Protein AF-A0A2V8WI80-F1 (afdb_monomer_lite)

Structure (mmCIF, N/CA/C/O backbone):
data_AF-A0A2V8WI80-F1
#
_entry.id   AF-A0A2V8WI80-F1
#
loop_
_atom_site.group_PDB
_atom_site.id
_atom_site.type_symbol
_atom_site.label_atom_id
_atom_site.label_alt_id
_atom_site.label_comp_id
_atom_site.label_asym_id
_atom_site.label_entity_id
_atom_site.label_seq_id
_atom_site.pdbx_PDB_ins_code
_atom_site.Cartn_x
_atom_site.Cartn_y
_atom_site.Cartn_z
_atom_site.occupancy
_atom_site.B_iso_or_equiv
_atom_site.auth_seq_id
_atom_site.auth_comp_id
_atom_site.auth_asym_id
_atom_site.auth_atom_id
_atom_site.pdbx_PDB_model_num
ATOM 1 N N . MET A 1 1 ? -11.082 -11.118 2.432 1.00 57.06 1 MET A N 1
ATOM 2 C CA . MET A 1 1 ? -9.983 -10.236 1.972 1.00 57.06 1 MET A CA 1
ATOM 3 C C . MET A 1 1 ? -8.824 -11.023 1.368 1.00 57.06 1 MET A C 1
ATOM 5 O O . MET A 1 1 ? -8.274 -10.551 0.387 1.00 57.06 1 MET A O 1
ATOM 9 N N . GLU A 1 2 ? -8.522 -12.234 1.858 1.00 64.75 2 GLU A N 1
ATOM 10 C CA . GLU A 1 2 ? -7.499 -13.139 1.288 1.00 64.75 2 GLU A CA 1
ATOM 11 C C . GLU A 1 2 ? -7.591 -13.330 -0.232 1.00 64.75 2 GLU A C 1
ATOM 13 O O . GLU A 1 2 ? -6.573 -13.424 -0.902 1.00 64.75 2 GLU A O 1
ATOM 18 N N . ARG A 1 3 ? -8.802 -13.290 -0.803 1.00 82.06 3 ARG A N 1
ATOM 19 C CA . ARG A 1 3 ? -9.030 -13.393 -2.255 1.00 82.06 3 ARG A CA 1
ATOM 20 C C . ARG A 1 3 ? -8.308 -12.323 -3.095 1.00 82.06 3 ARG A C 1
ATOM 22 O O . ARG A 1 3 ? -8.129 -12.533 -4.287 1.00 82.06 3 ARG A O 1
ATOM 29 N N . LEU A 1 4 ? -7.936 -11.185 -2.504 1.00 87.38 4 LEU A N 1
ATOM 30 C CA . LEU A 1 4 ? -7.219 -10.104 -3.192 1.00 87.38 4 LEU A CA 1
ATOM 31 C C . LEU A 1 4 ? -5.694 -10.200 -3.027 1.00 87.38 4 LEU A C 1
ATOM 33 O O . LEU A 1 4 ? -4.963 -9.448 -3.671 1.00 87.38 4 LEU A O 1
ATOM 37 N N . VAL A 1 5 ? -5.193 -11.098 -2.177 1.00 93.88 5 VAL A N 1
ATOM 38 C CA . VAL A 1 5 ? -3.750 -11.334 -2.058 1.00 93.88 5 VAL A CA 1
ATOM 39 C C . VAL A 1 5 ? -3.213 -11.856 -3.392 1.00 93.88 5 VAL A C 1
ATOM 41 O O . VAL A 1 5 ? -3.830 -12.688 -4.050 1.00 93.88 5 VAL A O 1
ATOM 44 N N . GLY A 1 6 ? -2.069 -11.324 -3.807 1.00 92.19 6 GLY A N 1
ATOM 45 C CA . GLY A 1 6 ? -1.452 -11.556 -5.107 1.00 92.19 6 GLY A CA 1
ATOM 46 C C . GLY A 1 6 ? -1.956 -10.636 -6.221 1.00 92.19 6 GLY A C 1
ATOM 47 O O . GLY A 1 6 ? -1.379 -10.662 -7.308 1.00 92.19 6 GLY A O 1
ATOM 48 N N . THR A 1 7 ? -2.984 -9.815 -5.977 1.00 92.44 7 THR A N 1
ATOM 49 C CA . THR A 1 7 ? -3.559 -8.914 -6.990 1.00 92.44 7 THR A CA 1
ATOM 50 C C . THR A 1 7 ? -3.045 -7.483 -6.860 1.00 92.44 7 THR A C 1
ATOM 52 O O . THR A 1 7 ? -2.561 -7.068 -5.803 1.00 92.44 7 THR A O 1
ATOM 55 N N . ASN A 1 8 ? -3.167 -6.721 -7.949 1.00 93.06 8 ASN A N 1
ATOM 56 C CA . ASN A 1 8 ? -2.899 -5.290 -7.932 1.00 93.06 8 ASN A CA 1
ATOM 57 C C . ASN A 1 8 ? -4.100 -4.539 -7.352 1.00 93.06 8 ASN A C 1
ATOM 59 O O . ASN A 1 8 ? -5.239 -4.716 -7.786 1.00 93.06 8 ASN A O 1
ATOM 63 N N . ILE A 1 9 ? -3.816 -3.665 -6.399 1.00 94.25 9 ILE A N 1
ATOM 64 C CA . ILE A 1 9 ? -4.748 -2.731 -5.784 1.00 94.25 9 ILE A CA 1
ATOM 65 C C . ILE A 1 9 ? -4.295 -1.304 -6.083 1.00 94.25 9 ILE A C 1
ATOM 67 O O . ILE A 1 9 ? -3.120 -1.045 -6.345 1.00 94.25 9 ILE A O 1
ATOM 71 N N . LEU A 1 10 ? -5.230 -0.367 -6.007 1.00 94.06 10 LEU A N 1
ATOM 72 C CA . LEU A 1 10 ? -4.922 1.053 -5.967 1.00 94.06 10 LEU A CA 1
ATOM 73 C C . LEU A 1 10 ? -5.014 1.524 -4.522 1.00 94.06 10 LEU A C 1
ATOM 75 O O . LEU A 1 10 ? -5.981 1.215 -3.830 1.00 94.06 10 LEU A O 1
ATOM 79 N N . ALA A 1 11 ? -4.044 2.302 -4.067 1.00 94.50 11 ALA A N 1
ATOM 80 C CA . ALA A 1 11 ? -4.081 2.904 -2.744 1.00 94.50 11 ALA A CA 1
ATOM 81 C C . ALA A 1 11 ? -3.834 4.405 -2.824 1.00 94.50 11 ALA A C 1
ATOM 83 O O . ALA A 1 11 ? -3.100 4.890 -3.683 1.00 94.50 11 ALA A O 1
ATOM 84 N N . LYS A 1 12 ? -4.442 5.145 -1.900 1.00 94.62 12 LYS A N 1
ATOM 85 C CA . LYS A 1 12 ? -4.114 6.546 -1.654 1.00 94.62 12 LYS A CA 1
ATOM 86 C C . LYS A 1 12 ? -3.382 6.639 -0.325 1.00 94.62 12 LYS A C 1
ATOM 88 O O . LYS A 1 12 ? -4.000 6.533 0.732 1.00 94.62 12 LYS A O 1
ATOM 93 N N . VAL A 1 13 ? -2.071 6.834 -0.389 1.00 93.56 13 VAL A N 1
ATOM 94 C CA . VAL A 1 13 ? -1.189 6.945 0.778 1.00 93.56 13 VAL A CA 1
ATOM 95 C C . VAL A 1 13 ? -0.582 8.347 0.746 1.00 93.56 13 VAL A C 1
ATOM 97 O O . VAL A 1 13 ? 0.188 8.627 -0.167 1.00 93.56 13 VAL A O 1
ATOM 100 N N . PRO A 1 14 ? -0.919 9.260 1.678 1.00 91.81 14 PRO A N 1
ATOM 101 C CA . PRO A 1 14 ? -0.489 10.661 1.613 1.00 91.81 14 PRO A CA 1
ATOM 102 C C . PRO A 1 14 ? 1.023 10.849 1.496 1.00 91.81 14 PRO A C 1
ATOM 104 O O . PRO A 1 14 ? 1.477 11.761 0.816 1.00 91.81 14 PRO A O 1
ATOM 107 N N . ALA A 1 15 ? 1.791 9.968 2.139 1.00 86.00 15 ALA A N 1
ATOM 108 C CA . ALA A 1 15 ? 3.247 10.013 2.127 1.00 86.00 15 ALA A CA 1
ATOM 109 C C . ALA A 1 15 ? 3.870 9.616 0.774 1.00 86.00 15 ALA A C 1
ATOM 111 O O . ALA A 1 15 ? 5.062 9.816 0.581 1.00 86.00 15 ALA A O 1
ATOM 112 N N . PHE A 1 16 ? 3.102 9.026 -0.148 1.00 86.62 16 PHE A N 1
ATOM 113 C CA . PHE A 1 16 ? 3.612 8.471 -1.403 1.00 86.62 16 PHE A CA 1
ATOM 114 C C . PHE A 1 16 ? 3.140 9.336 -2.568 1.00 86.62 16 PHE A C 1
ATOM 116 O O . PHE A 1 16 ? 1.981 9.751 -2.592 1.00 86.62 16 PHE A O 1
ATOM 123 N N . LYS A 1 17 ? 4.026 9.609 -3.538 1.00 82.25 17 LYS A N 1
ATOM 124 C CA . LYS A 1 17 ? 3.739 10.411 -4.745 1.00 82.25 17 LYS A CA 1
ATOM 125 C C . LYS A 1 17 ? 2.876 11.658 -4.475 1.00 82.25 17 LYS A C 1
ATOM 127 O O . LYS A 1 17 ? 1.916 11.923 -5.198 1.00 82.25 17 LYS A O 1
ATOM 132 N N . ASN A 1 18 ? 3.164 12.401 -3.403 1.00 85.31 18 ASN A N 1
ATOM 133 C CA . ASN A 1 18 ? 2.390 13.579 -2.979 1.00 85.31 18 ASN A CA 1
ATOM 134 C C . ASN A 1 18 ? 0.877 13.313 -2.803 1.00 85.31 18 ASN A C 1
ATOM 136 O O . ASN A 1 18 ? 0.035 14.147 -3.140 1.00 85.31 18 ASN A O 1
ATOM 140 N N . GLY A 1 19 ? 0.515 12.129 -2.304 1.00 85.12 19 GLY A N 1
ATOM 141 C CA . GLY A 1 19 ? -0.869 11.710 -2.094 1.00 85.12 19 GLY A CA 1
ATOM 142 C C . GLY A 1 19 ? -1.616 11.321 -3.371 1.00 85.12 19 GLY A C 1
ATOM 143 O O . GLY A 1 19 ? -2.848 11.208 -3.335 1.00 85.12 19 GLY A O 1
ATOM 144 N N . ALA A 1 20 ? -0.910 11.120 -4.487 1.00 89.69 20 ALA A N 1
ATOM 145 C CA . ALA A 1 20 ? -1.484 10.522 -5.683 1.00 89.69 20 ALA A CA 1
ATOM 146 C C . ALA A 1 20 ? -1.915 9.069 -5.425 1.00 89.69 20 ALA A C 1
ATOM 148 O O . ALA A 1 20 ? -1.523 8.420 -4.453 1.00 89.69 20 ALA A O 1
ATOM 149 N N . MET A 1 21 ? -2.768 8.564 -6.310 1.00 91.75 21 MET A N 1
ATOM 150 C CA . MET A 1 21 ? -3.180 7.169 -6.273 1.00 91.75 21 MET A CA 1
ATOM 151 C C . MET A 1 21 ? -2.073 6.309 -6.882 1.00 91.75 21 MET A C 1
ATOM 153 O O . MET A 1 21 ? -1.583 6.616 -7.967 1.00 91.75 21 MET A O 1
ATOM 157 N N . ILE A 1 22 ? -1.681 5.255 -6.176 1.00 90.69 22 ILE A N 1
ATOM 158 C CA . ILE A 1 22 ? -0.572 4.380 -6.558 1.00 90.69 22 ILE A CA 1
ATOM 159 C C . ILE A 1 22 ? -1.058 2.950 -6.742 1.00 90.69 22 ILE A C 1
ATOM 161 O O . ILE A 1 22 ? -1.931 2.486 -6.006 1.00 90.69 22 ILE A O 1
ATOM 165 N N . THR A 1 23 ? -0.474 2.250 -7.710 1.00 91.81 23 THR A N 1
ATOM 166 C CA . THR A 1 23 ? -0.705 0.818 -7.908 1.00 91.81 23 THR A CA 1
ATOM 167 C C . THR A 1 23 ? 0.274 0.029 -7.049 1.00 91.81 23 THR A C 1
ATOM 169 O O . THR A 1 23 ? 1.483 0.255 -7.091 1.00 91.81 23 THR A O 1
ATOM 172 N N . LEU A 1 24 ? -0.260 -0.899 -6.264 1.00 92.94 24 LEU A N 1
ATOM 173 C CA . LEU A 1 24 ? 0.483 -1.752 -5.345 1.00 92.94 24 LEU A CA 1
ATOM 174 C C . LEU A 1 24 ? 0.063 -3.199 -5.565 1.00 92.94 24 LEU A C 1
ATOM 176 O O . LEU A 1 24 ? -1.121 -3.473 -5.742 1.00 92.94 24 LEU A O 1
ATOM 180 N N . LYS A 1 25 ? 0.993 -4.143 -5.480 1.00 94.12 25 LYS A N 1
ATOM 181 C CA . LYS A 1 25 ? 0.651 -5.563 -5.411 1.00 94.12 25 LYS A CA 1
ATOM 182 C C . LYS A 1 25 ? 0.447 -5.954 -3.954 1.00 94.12 25 LYS A C 1
ATOM 184 O O . LYS A 1 25 ? 1.368 -5.818 -3.153 1.00 94.12 25 LYS A O 1
ATOM 189 N N . LEU A 1 26 ? -0.743 -6.436 -3.603 1.00 95.25 26 LEU A N 1
ATOM 190 C CA . LEU A 1 26 ? -1.053 -6.872 -2.242 1.00 95.25 26 LEU A CA 1
ATOM 191 C C . LEU A 1 26 ? -0.439 -8.249 -1.977 1.00 95.25 26 LEU A C 1
ATOM 193 O O . LEU A 1 26 ? -0.739 -9.200 -2.691 1.00 95.25 26 LEU A O 1
ATOM 197 N N . LEU A 1 27 ? 0.386 -8.379 -0.940 1.00 95.88 27 LEU A N 1
ATOM 198 C CA . LEU A 1 27 ? 1.085 -9.627 -0.614 1.00 95.88 27 LEU A CA 1
ATOM 199 C C . LEU A 1 27 ? 0.560 -10.291 0.656 1.00 95.88 27 LEU A C 1
ATOM 201 O O . LEU A 1 27 ? 0.503 -11.515 0.721 1.00 95.88 27 LEU A O 1
ATOM 205 N N . ALA A 1 28 ? 0.151 -9.503 1.648 1.00 95.75 28 ALA A N 1
ATOM 206 C CA . ALA A 1 28 ? -0.499 -10.010 2.849 1.00 95.75 28 ALA A CA 1
ATOM 207 C C . ALA A 1 28 ? -1.326 -8.915 3.528 1.00 95.75 28 ALA A C 1
ATOM 209 O O . ALA A 1 28 ? -1.102 -7.721 3.318 1.00 95.75 28 ALA A O 1
ATOM 210 N N . VAL A 1 29 ? -2.273 -9.339 4.361 1.00 95.25 29 VAL A N 1
ATOM 211 C CA . VAL A 1 29 ? -3.079 -8.464 5.216 1.00 95.25 29 VAL A CA 1
ATOM 212 C C . VAL A 1 29 ? -2.877 -8.909 6.657 1.00 95.25 29 VAL A C 1
ATOM 214 O O . VAL A 1 29 ? -3.045 -10.085 6.968 1.00 95.25 29 VAL A O 1
ATOM 217 N N . GLU A 1 30 ? -2.542 -7.968 7.527 1.00 95.75 30 GLU A N 1
ATOM 218 C CA . GLU A 1 30 ? -2.385 -8.178 8.963 1.00 95.75 30 GLU A CA 1
ATOM 219 C C . GLU A 1 30 ? -3.331 -7.254 9.738 1.00 95.75 30 GLU A C 1
ATOM 221 O O . GLU A 1 30 ? -3.954 -6.354 9.175 1.00 95.75 30 GLU A O 1
ATOM 226 N N . ALA A 1 31 ? -3.436 -7.446 11.054 1.00 94.88 31 ALA A N 1
ATOM 227 C CA . ALA A 1 31 ? -4.342 -6.656 11.890 1.00 94.88 31 ALA A CA 1
ATOM 228 C C . ALA A 1 31 ? -4.073 -5.138 11.816 1.00 94.88 31 ALA A C 1
ATOM 230 O O . ALA A 1 31 ? -5.004 -4.343 11.921 1.00 94.88 31 ALA A O 1
ATOM 231 N N . GLY A 1 32 ? -2.810 -4.734 11.635 1.00 96.06 32 GLY A N 1
ATOM 232 C CA . GLY A 1 32 ? -2.399 -3.327 11.632 1.00 96.06 32 GLY A CA 1
ATOM 233 C C . GLY A 1 32 ? -2.207 -2.700 10.251 1.00 96.06 32 GLY A C 1
ATOM 234 O O . GLY A 1 32 ? -2.012 -1.486 10.166 1.00 96.06 32 GLY A O 1
ATOM 235 N N . GLY A 1 33 ? -2.234 -3.485 9.175 1.00 96.81 33 GLY A N 1
ATOM 236 C CA . GLY A 1 33 ? -1.866 -2.984 7.858 1.00 96.81 33 GLY A CA 1
ATOM 237 C C . GLY A 1 33 ? -1.744 -4.062 6.796 1.00 96.81 33 GLY A C 1
ATOM 238 O O . GLY A 1 33 ? -2.255 -5.174 6.933 1.00 96.81 33 GLY A O 1
ATOM 239 N N . ILE A 1 34 ? -1.055 -3.712 5.717 1.00 96.44 34 ILE A N 1
ATOM 240 C CA . ILE A 1 34 ? -0.848 -4.585 4.564 1.00 96.44 34 ILE A CA 1
ATOM 241 C C . ILE A 1 34 ? 0.620 -4.629 4.171 1.00 96.44 34 ILE A C 1
ATOM 243 O O . ILE A 1 34 ? 1.324 -3.622 4.233 1.00 96.44 34 ILE A O 1
ATOM 247 N N . TRP A 1 35 ? 1.055 -5.796 3.711 1.00 96.44 35 TRP A N 1
ATOM 248 C CA . TRP A 1 35 ? 2.323 -5.944 3.014 1.00 96.44 35 TRP A CA 1
ATOM 249 C C . TRP A 1 35 ? 2.091 -5.808 1.522 1.00 96.44 35 TRP A C 1
ATOM 251 O O . TRP A 1 35 ? 1.205 -6.463 0.964 1.00 96.44 35 TRP A O 1
ATOM 261 N N . VAL A 1 36 ? 2.891 -4.967 0.879 1.00 94.56 36 VAL A N 1
ATOM 262 C CA . VAL A 1 36 ? 2.770 -4.675 -0.544 1.00 94.56 36 VAL A CA 1
ATOM 263 C C . VAL A 1 36 ? 4.121 -4.651 -1.236 1.00 94.56 36 VAL A C 1
ATOM 265 O O . VAL A 1 36 ? 5.166 -4.452 -0.620 1.00 94.56 36 VAL A O 1
ATOM 268 N N . GLU A 1 37 ? 4.066 -4.809 -2.547 1.00 92.94 37 GLU A N 1
ATOM 269 C CA . GLU A 1 37 ? 5.164 -4.543 -3.464 1.00 92.94 37 GLU A CA 1
ATOM 270 C C . GLU A 1 37 ? 4.777 -3.380 -4.391 1.00 92.94 37 GLU A C 1
ATOM 272 O O . GLU A 1 37 ? 3.624 -3.264 -4.816 1.00 92.94 37 GLU A O 1
ATOM 277 N N . SER A 1 38 ? 5.740 -2.510 -4.705 1.00 87.25 38 SER A N 1
ATOM 278 C CA . SER A 1 38 ? 5.560 -1.402 -5.647 1.00 87.25 38 SER A CA 1
ATOM 279 C C . SER A 1 38 ? 6.853 -1.123 -6.396 1.00 87.25 38 SER A C 1
ATOM 281 O O . SER A 1 38 ? 7.829 -0.655 -5.811 1.00 87.25 38 SER A O 1
ATOM 283 N N . GLN A 1 39 ? 6.844 -1.403 -7.697 1.00 81.62 39 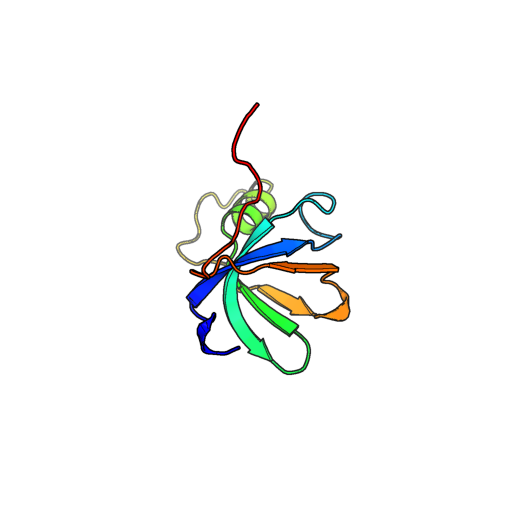GLN A N 1
ATOM 284 C CA . GLN A 1 39 ? 7.981 -1.121 -8.566 1.00 81.62 39 GLN A CA 1
ATOM 285 C C . GLN A 1 39 ? 8.224 0.388 -8.684 1.00 81.62 39 GLN A C 1
ATOM 287 O O . GLN A 1 39 ? 9.343 0.832 -8.465 1.00 81.62 39 GLN A O 1
ATOM 292 N N . ASP A 1 40 ? 7.173 1.177 -8.909 1.00 80.62 40 ASP A N 1
ATOM 293 C CA . ASP A 1 40 ? 7.249 2.640 -8.955 1.00 80.62 40 ASP A CA 1
ATOM 294 C C . ASP A 1 40 ? 7.921 3.240 -7.715 1.00 80.62 40 ASP A C 1
ATOM 296 O O . ASP A 1 40 ? 8.799 4.090 -7.827 1.00 80.62 40 ASP A O 1
ATOM 300 N N . PHE A 1 41 ? 7.517 2.790 -6.522 1.00 81.25 41 PHE A N 1
ATOM 301 C CA . PHE A 1 41 ? 8.118 3.267 -5.278 1.00 81.25 41 PHE A CA 1
ATOM 302 C C . PHE A 1 41 ? 9.603 2.898 -5.194 1.00 81.25 41 PHE A C 1
ATOM 304 O O . PHE A 1 41 ? 10.413 3.701 -4.734 1.00 81.25 41 PHE A O 1
ATOM 311 N N . MET A 1 42 ? 9.973 1.691 -5.635 1.00 80.75 42 MET A N 1
ATOM 312 C CA . MET A 1 42 ? 11.378 1.289 -5.678 1.00 80.75 42 MET A CA 1
ATOM 313 C C . MET A 1 42 ? 12.195 2.161 -6.621 1.00 80.75 42 MET A C 1
ATOM 315 O O . MET A 1 42 ? 13.280 2.595 -6.249 1.00 80.75 42 MET A O 1
ATOM 319 N N . GLU A 1 43 ? 11.693 2.383 -7.833 1.00 81.12 43 GLU A N 1
ATOM 320 C CA . GLU A 1 43 ? 12.372 3.182 -8.849 1.00 81.12 43 GLU A CA 1
ATOM 321 C C . GLU A 1 43 ? 12.578 4.616 -8.355 1.00 81.12 43 GLU A C 1
ATOM 323 O O . GLU A 1 43 ? 13.684 5.136 -8.458 1.00 81.12 43 GLU A O 1
ATOM 328 N N . GLU A 1 44 ? 11.562 5.217 -7.729 1.00 80.62 44 GLU A N 1
ATOM 329 C CA . GLU A 1 44 ? 11.660 6.548 -7.119 1.00 80.62 44 GLU A CA 1
ATOM 330 C C . GLU A 1 44 ? 12.681 6.587 -5.970 1.00 80.62 44 GLU A C 1
ATOM 332 O O . GLU A 1 44 ? 13.513 7.490 -5.919 1.00 80.62 44 GLU A O 1
ATOM 337 N N . MET A 1 45 ? 12.671 5.599 -5.070 1.00 77.06 45 MET A N 1
ATOM 338 C CA . MET A 1 45 ? 13.595 5.559 -3.930 1.00 77.06 45 MET A CA 1
ATOM 339 C C . MET A 1 45 ? 15.049 5.292 -4.351 1.00 77.06 45 MET A C 1
ATOM 341 O O . MET A 1 45 ? 15.981 5.797 -3.727 1.00 77.06 45 MET A O 1
ATOM 345 N N . LEU A 1 46 ? 15.257 4.483 -5.392 1.00 78.00 46 LEU A N 1
ATOM 346 C CA . LEU A 1 46 ? 16.587 4.129 -5.889 1.00 78.00 46 LEU A CA 1
ATOM 347 C C . LEU A 1 46 ? 17.133 5.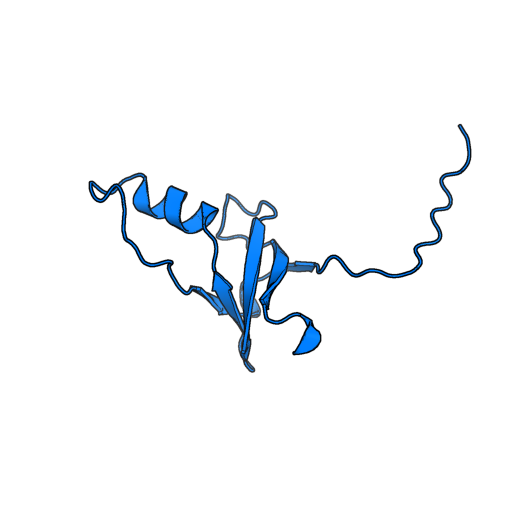125 -6.915 1.00 78.00 46 LEU A C 1
ATOM 349 O O . LEU A 1 46 ? 18.336 5.085 -7.169 1.00 78.00 46 LEU A O 1
ATOM 353 N N . ALA A 1 47 ? 16.308 6.027 -7.457 1.00 79.00 47 ALA A N 1
ATOM 354 C CA . ALA A 1 47 ? 16.723 7.032 -8.440 1.00 79.00 47 ALA A CA 1
ATOM 355 C C . ALA A 1 47 ? 17.894 7.907 -7.958 1.00 79.00 47 ALA A C 1
ATOM 357 O O . ALA A 1 47 ? 18.711 8.346 -8.765 1.00 79.00 47 ALA A O 1
ATOM 358 N N . GLU A 1 48 ? 18.003 8.134 -6.647 1.00 70.88 48 GLU A N 1
ATOM 359 C CA . GLU A 1 48 ? 19.084 8.918 -6.034 1.00 70.88 48 GLU A CA 1
ATOM 360 C C . GLU A 1 48 ? 20.281 8.065 -5.582 1.00 70.88 48 GLU A C 1
ATOM 362 O O . GLU A 1 48 ? 21.274 8.583 -5.068 1.00 70.88 48 GLU A O 1
ATOM 367 N N . THR A 1 49 ? 20.217 6.745 -5.772 1.00 68.50 49 THR A N 1
ATOM 368 C CA . THR A 1 49 ? 21.273 5.817 -5.366 1.00 68.50 49 THR A CA 1
ATOM 369 C C . THR A 1 49 ? 22.087 5.344 -6.575 1.00 68.50 49 THR A C 1
ATOM 371 O O . THR A 1 49 ? 21.542 5.139 -7.657 1.00 68.50 49 THR A O 1
ATOM 374 N N . PRO A 1 50 ? 23.399 5.088 -6.423 1.00 68.19 50 PRO A N 1
ATOM 375 C CA . PRO A 1 50 ? 24.227 4.557 -7.511 1.00 68.19 50 PRO A CA 1
ATOM 376 C C . PRO A 1 50 ? 23.885 3.100 -7.886 1.00 68.19 50 PRO A C 1
ATOM 378 O O . PRO A 1 50 ? 24.475 2.541 -8.812 1.00 68.19 50 PRO A O 1
ATOM 381 N N . HIS A 1 51 ? 22.958 2.458 -7.168 1.00 63.84 51 HIS A N 1
ATOM 382 C CA . HIS A 1 51 ? 22.549 1.080 -7.398 1.00 63.84 51 HIS A CA 1
ATOM 383 C C . HIS A 1 51 ? 21.432 1.031 -8.437 1.00 63.84 51 HIS A C 1
ATOM 385 O O . HIS A 1 51 ? 20.260 1.212 -8.134 1.00 63.84 51 HIS A O 1
ATOM 391 N N . THR A 1 52 ? 21.815 0.763 -9.682 1.00 59.75 52 THR A N 1
ATOM 392 C CA . THR A 1 52 ? 20.898 0.786 -10.827 1.00 59.75 52 THR A CA 1
ATOM 393 C C . THR A 1 52 ? 20.000 -0.441 -10.909 1.00 59.75 52 THR A C 1
ATOM 395 O O . THR A 1 52 ? 18.926 -0.332 -11.482 1.00 59.75 52 THR A O 1
ATOM 398 N N . MET A 1 53 ? 20.387 -1.590 -10.340 1.00 57.25 53 MET A N 1
ATOM 399 C CA . MET A 1 53 ? 19.544 -2.790 -10.314 1.00 57.25 53 MET A CA 1
ATOM 400 C C . MET A 1 53 ? 19.830 -3.663 -9.091 1.00 57.25 53 MET A C 1
ATOM 402 O O . MET A 1 53 ? 20.938 -4.176 -8.923 1.00 57.25 53 MET A O 1
ATOM 406 N N . THR A 1 54 ? 18.806 -3.913 -8.278 1.00 58.28 54 THR A N 1
ATOM 407 C CA . THR A 1 54 ? 18.788 -5.036 -7.337 1.00 58.28 54 THR A CA 1
ATOM 408 C C . THR A 1 54 ? 17.854 -6.118 -7.884 1.00 58.28 54 THR A C 1
ATOM 410 O O . THR A 1 54 ? 16.715 -5.809 -8.221 1.00 58.28 54 THR A O 1
ATOM 413 N N . PRO A 1 55 ? 18.253 -7.404 -7.940 1.00 59.78 55 PRO A N 1
ATOM 414 C CA . PRO A 1 55 ? 17.391 -8.501 -8.410 1.00 59.78 55 PRO A CA 1
ATOM 415 C C . PRO A 1 55 ? 16.222 -8.819 -7.455 1.00 59.78 55 PRO A C 1
ATOM 417 O O . PRO A 1 55 ? 15.590 -9.867 -7.562 1.00 59.78 55 PRO A O 1
ATOM 420 N N . ARG A 1 56 ? 15.970 -7.956 -6.466 1.00 66.75 56 ARG A N 1
ATOM 421 C CA . ARG A 1 56 ? 14.975 -8.131 -5.413 1.00 66.75 56 ARG A CA 1
ATOM 422 C C . ARG A 1 56 ? 14.138 -6.869 -5.302 1.00 66.75 56 ARG A C 1
ATOM 424 O O . ARG A 1 56 ? 14.676 -5.766 -5.361 1.00 66.75 56 ARG A O 1
ATOM 431 N N . THR A 1 57 ? 12.843 -7.089 -5.125 1.00 73.38 57 THR A N 1
ATOM 432 C CA . THR A 1 57 ? 11.846 -6.059 -4.859 1.00 73.38 57 THR A CA 1
ATOM 433 C C . THR A 1 57 ? 11.797 -5.725 -3.366 1.00 73.38 57 THR A C 1
ATOM 435 O O . THR A 1 57 ? 12.097 -6.587 -2.532 1.00 73.38 57 THR A O 1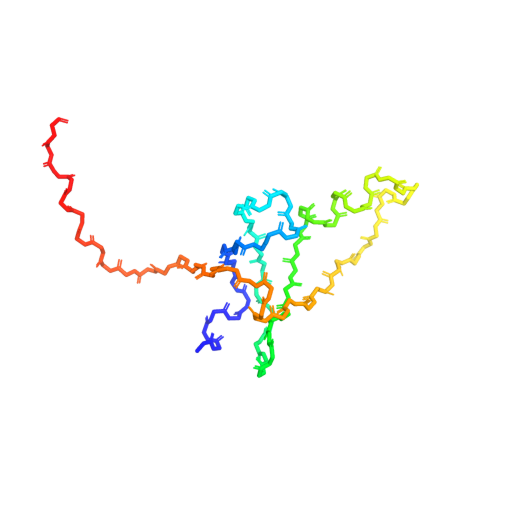
ATOM 438 N N . PHE A 1 58 ? 11.430 -4.496 -3.010 1.00 78.69 58 PHE A N 1
ATOM 439 C CA . PHE A 1 58 ? 11.205 -4.102 -1.625 1.00 78.69 58 PHE A CA 1
ATOM 440 C C . PHE A 1 58 ? 9.807 -4.529 -1.192 1.00 78.69 58 PHE A C 1
ATOM 442 O O . PHE A 1 58 ? 8.808 -4.253 -1.856 1.00 78.69 58 PHE A O 1
ATOM 449 N N . LEU A 1 59 ? 9.756 -5.188 -0.038 1.00 88.38 59 LEU A N 1
ATOM 450 C CA . LEU A 1 59 ? 8.521 -5.501 0.660 1.00 88.38 59 LEU A CA 1
ATOM 451 C C . LEU A 1 59 ? 8.204 -4.332 1.598 1.00 88.38 59 LEU A C 1
ATOM 453 O O . LEU A 1 59 ? 8.980 -4.044 2.510 1.00 88.38 59 LEU A O 1
ATOM 457 N N . LEU A 1 60 ? 7.088 -3.647 1.371 1.00 91.12 60 LEU A N 1
ATOM 458 C CA . LEU A 1 60 ? 6.681 -2.484 2.158 1.00 91.12 60 LEU A CA 1
ATOM 459 C C . LEU A 1 60 ? 5.542 -2.872 3.092 1.00 91.12 60 LEU A C 1
ATOM 461 O O . LEU A 1 60 ? 4.551 -3.454 2.650 1.00 91.12 60 LEU A O 1
ATOM 465 N N . PHE A 1 61 ? 5.656 -2.508 4.366 1.00 94.88 61 PHE A N 1
ATOM 466 C CA . PHE A 1 61 ? 4.524 -2.542 5.285 1.00 94.88 61 PHE A CA 1
ATOM 467 C C . PHE A 1 61 ? 3.838 -1.180 5.297 1.00 94.88 61 PHE A C 1
ATOM 469 O O . PHE A 1 61 ? 4.476 -0.167 5.586 1.00 94.88 61 PHE A O 1
ATOM 476 N N . LEU A 1 62 ? 2.537 -1.158 5.016 1.00 94.56 62 LEU A N 1
ATOM 477 C CA . LEU A 1 62 ? 1.712 0.041 5.081 1.00 94.56 62 LEU A CA 1
ATOM 478 C C . LEU A 1 62 ? 0.696 -0.090 6.222 1.00 94.56 62 LEU A C 1
ATOM 480 O 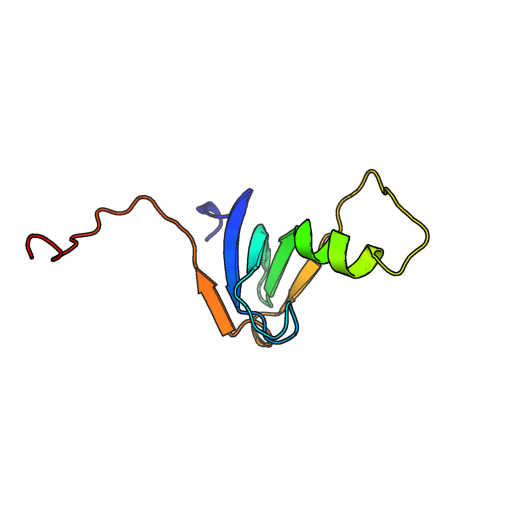O . LEU A 1 62 ? -0.255 -0.872 6.103 1.00 94.56 62 LEU A O 1
ATOM 484 N N . PRO A 1 63 ? 0.854 0.676 7.316 1.00 96.94 63 PRO A N 1
ATOM 485 C CA . PRO A 1 63 ? -0.128 0.713 8.391 1.00 96.94 63 PRO A CA 1
ATOM 486 C C . PRO A 1 63 ? -1.456 1.290 7.895 1.00 96.94 63 PRO A C 1
ATOM 488 O O . PRO A 1 63 ? -1.462 2.320 7.220 1.00 96.94 63 PRO A O 1
ATOM 491 N N . PHE A 1 64 ? -2.594 0.718 8.302 1.00 96.50 64 PHE A N 1
ATOM 492 C CA . PHE A 1 64 ? -3.910 1.235 7.896 1.00 96.50 64 PHE A CA 1
ATOM 493 C C . PHE A 1 64 ? -4.118 2.705 8.272 1.00 96.50 64 PHE A C 1
ATOM 495 O O . PHE A 1 64 ? -4.719 3.452 7.509 1.00 96.50 64 PHE A O 1
ATOM 502 N N . ALA A 1 65 ? -3.555 3.144 9.401 1.00 96.31 65 ALA A N 1
ATOM 503 C CA . ALA A 1 65 ? -3.622 4.534 9.855 1.00 96.31 65 ALA A CA 1
ATOM 504 C C . ALA A 1 65 ? -2.985 5.545 8.878 1.00 96.31 65 ALA A C 1
ATOM 506 O O . ALA A 1 65 ? -3.252 6.739 8.977 1.00 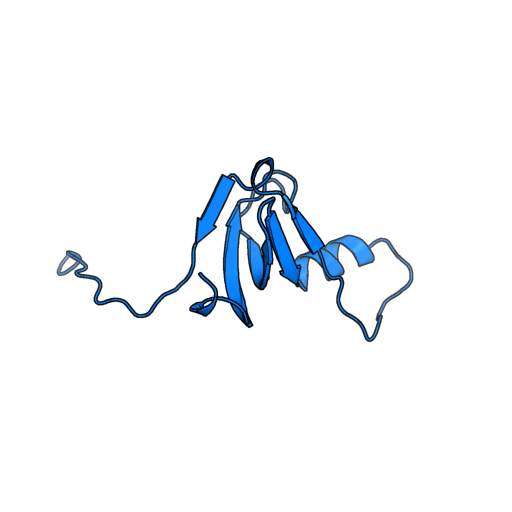96.31 65 ALA A O 1
ATOM 507 N N . GLN A 1 66 ? -2.143 5.085 7.949 1.00 94.25 66 GLN A N 1
ATOM 508 C CA . GLN A 1 66 ? -1.479 5.921 6.947 1.00 94.25 66 GLN A CA 1
ATOM 509 C C . GLN A 1 66 ? -2.119 5.812 5.556 1.00 94.25 66 GLN A C 1
ATOM 511 O O . GLN A 1 66 ? -1.687 6.495 4.629 1.00 94.25 66 GLN A O 1
ATOM 516 N N . ILE A 1 67 ? -3.144 4.974 5.385 1.00 95.44 67 ILE A N 1
ATOM 517 C CA . ILE A 1 67 ? -3.802 4.748 4.099 1.00 95.44 67 ILE A CA 1
ATOM 518 C C . ILE A 1 67 ? -5.158 5.454 4.118 1.00 95.44 67 ILE A C 1
ATOM 520 O O . ILE A 1 67 ? -6.022 5.137 4.929 1.00 95.44 67 ILE A O 1
ATOM 524 N N . LEU A 1 68 ? -5.371 6.402 3.204 1.00 96.69 68 LEU A N 1
ATOM 525 C CA . LEU A 1 68 ? -6.655 7.102 3.091 1.00 96.69 68 LEU A CA 1
ATOM 526 C C . LEU A 1 68 ? -7.726 6.244 2.422 1.00 96.69 68 LEU A C 1
ATOM 528 O O . LEU A 1 68 ? -8.901 6.345 2.762 1.00 96.69 68 LEU A O 1
ATOM 532 N N . ALA A 1 69 ? -7.337 5.450 1.426 1.00 95.00 69 ALA A N 1
ATOM 533 C CA . ALA A 1 69 ? -8.255 4.591 0.691 1.00 95.00 69 ALA A CA 1
ATOM 534 C C . ALA A 1 69 ? -7.511 3.438 0.013 1.00 95.00 69 ALA A C 1
ATOM 536 O O . ALA A 1 69 ? -6.367 3.602 -0.416 1.00 95.00 69 ALA A O 1
ATOM 537 N N . ILE A 1 70 ? -8.201 2.306 -0.127 1.00 94.69 70 ILE A N 1
ATOM 538 C CA . ILE A 1 70 ? -7.777 1.151 -0.920 1.00 94.69 70 ILE A CA 1
ATOM 539 C C . ILE A 1 70 ? -8.921 0.799 -1.868 1.00 94.69 70 ILE A C 1
ATOM 541 O O . ILE A 1 70 ? -10.063 0.648 -1.437 1.00 94.69 70 ILE A O 1
ATOM 545 N N . TYR A 1 71 ? -8.603 0.636 -3.146 1.00 92.38 71 TYR A N 1
ATOM 546 C CA . TYR A 1 71 ? -9.522 0.194 -4.182 1.00 92.38 71 TYR A CA 1
ATOM 547 C C . TYR A 1 71 ? -8.990 -1.094 -4.799 1.00 92.38 71 TYR A C 1
ATOM 549 O O . TY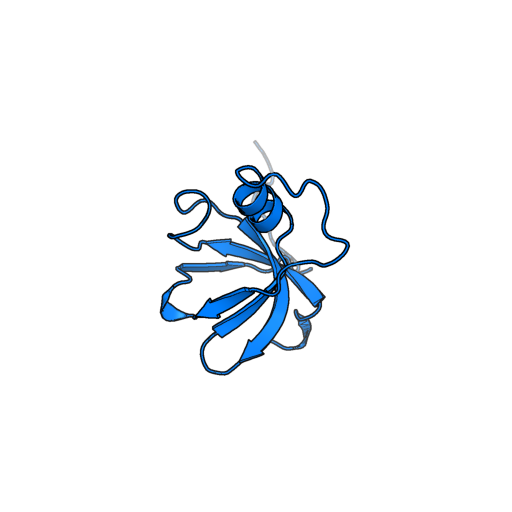R A 1 71 ? -7.809 -1.204 -5.125 1.00 92.38 71 TYR A O 1
ATOM 557 N N . ALA A 1 72 ? -9.878 -2.058 -4.996 1.00 89.62 72 ALA A N 1
ATOM 558 C CA . ALA A 1 72 ? -9.603 -3.238 -5.797 1.00 89.62 72 ALA A CA 1
ATOM 559 C C . ALA A 1 72 ? -10.476 -3.182 -7.047 1.00 89.62 72 ALA A C 1
ATOM 561 O O . ALA A 1 72 ? -11.671 -2.891 -6.959 1.00 89.62 72 ALA A O 1
ATOM 562 N N . ILE A 1 73 ? -9.882 -3.464 -8.204 1.00 79.38 73 ILE A N 1
ATOM 563 C CA . ILE A 1 73 ? -10.654 -3.703 -9.419 1.00 79.38 73 ILE A CA 1
ATOM 564 C C . ILE A 1 73 ? -11.177 -5.132 -9.308 1.00 79.38 73 ILE A C 1
ATOM 566 O O . ILE A 1 73 ? -10.399 -6.079 -9.225 1.00 79.38 73 ILE A O 1
ATOM 570 N N . VAL A 1 74 ? -12.495 -5.274 -9.242 1.00 81.81 74 VAL A N 1
ATOM 571 C CA . VAL A 1 74 ? -13.165 -6.572 -9.162 1.00 81.81 74 VAL A CA 1
ATOM 572 C C . VAL A 1 74 ? -14.149 -6.693 -10.311 1.00 81.81 74 VAL A C 1
ATOM 574 O O . VAL A 1 74 ? -14.858 -5.734 -10.622 1.00 81.81 74 VAL A O 1
ATOM 577 N N . ASP A 1 75 ? -14.216 -7.876 -10.915 1.00 71.75 75 ASP A N 1
ATOM 578 C CA . ASP A 1 75 ? -15.242 -8.196 -11.903 1.00 71.75 75 ASP A CA 1
ATOM 579 C C . ASP A 1 75 ? -16.594 -8.277 -11.189 1.00 71.75 75 ASP A C 1
ATOM 581 O O . ASP A 1 75 ? -16.960 -9.287 -10.585 1.00 71.75 75 ASP A O 1
ATOM 585 N N . SER A 1 76 ? -17.315 -7.161 -11.202 1.00 66.75 76 SER A N 1
ATOM 586 C CA . SER A 1 76 ? -18.656 -7.030 -10.650 1.00 66.75 76 SER A CA 1
ATOM 587 C C . SER A 1 76 ? -19.561 -6.430 -11.723 1.00 66.75 76 SER A C 1
ATOM 589 O O . SER A 1 76 ? -19.133 -5.495 -12.407 1.00 66.75 76 SER A O 1
ATOM 591 N N . PRO A 1 77 ? -20.796 -6.931 -11.905 1.00 59.53 77 PRO A N 1
ATOM 592 C CA . PRO A 1 77 ? -21.741 -6.327 -12.830 1.00 59.53 77 PRO A CA 1
ATOM 593 C C . PRO A 1 77 ? -22.024 -4.885 -12.396 1.00 59.53 77 PRO A C 1
ATOM 595 O O . PRO A 1 77 ? -22.739 -4.622 -11.431 1.00 59.53 77 PRO A O 1
ATOM 598 N N . TRP A 1 78 ? -21.432 -3.937 -13.116 1.00 57.53 78 TRP A N 1
ATOM 599 C CA . TRP A 1 78 ? -21.648 -2.517 -12.907 1.00 57.53 78 TRP A CA 1
ATOM 600 C C . TRP A 1 78 ? -22.759 -2.039 -13.841 1.00 57.53 78 TRP A C 1
ATOM 602 O O . TRP A 1 78 ? -22.612 -2.051 -15.062 1.00 57.53 78 TRP A O 1
ATOM 612 N N . ILE A 1 79 ? -23.886 -1.603 -13.272 1.00 56.00 79 ILE A N 1
ATOM 613 C CA . ILE A 1 79 ? -24.913 -0.885 -14.033 1.00 56.00 79 ILE A CA 1
ATOM 614 C C . ILE A 1 79 ? -24.425 0.554 -14.195 1.00 56.00 79 ILE A C 1
ATOM 616 O O . ILE A 1 79 ? -24.637 1.406 -13.331 1.00 56.00 79 ILE A O 1
ATOM 620 N N . SER A 1 80 ? -23.768 0.833 -15.316 1.00 60.88 80 SER A N 1
ATOM 621 C CA . SER A 1 80 ? -23.535 2.207 -15.740 1.00 60.88 80 SER A CA 1
ATOM 622 C C . SER A 1 80 ? -24.806 2.754 -16.378 1.00 60.88 80 SER A C 1
ATOM 624 O O . SER A 1 80 ? -25.141 2.397 -17.506 1.00 60.88 80 SER A O 1
ATOM 626 N N . LYS A 1 81 ? -25.509 3.674 -15.711 1.00 52.03 81 LYS A N 1
ATOM 627 C CA . LYS A 1 81 ? -26.352 4.638 -16.437 1.00 52.03 81 LYS A CA 1
ATOM 628 C C . LYS A 1 81 ? -25.438 5.659 -17.127 1.00 52.03 81 LYS A C 1
ATOM 630 O O . LYS A 1 81 ? -25.366 6.814 -16.728 1.00 52.03 81 LYS A O 1
ATOM 635 N N . ARG A 1 82 ? -24.716 5.210 -18.149 1.00 56.69 82 ARG A N 1
ATOM 636 C CA . ARG A 1 82 ? -24.162 6.047 -19.217 1.00 56.69 82 ARG A CA 1
ATOM 637 C C . ARG A 1 82 ? -24.502 5.376 -20.538 1.00 56.69 82 ARG A C 1
ATOM 639 O O . ARG A 1 82 ? -23.658 4.808 -21.218 1.00 56.69 82 ARG A O 1
ATOM 646 N N . VAL A 1 83 ? -25.792 5.410 -20.844 1.00 48.72 83 VAL A N 1
ATOM 647 C CA . VAL A 1 83 ? -26.297 5.283 -22.206 1.00 48.72 83 VAL A CA 1
ATOM 648 C C . VAL A 1 83 ? -26.767 6.679 -22.599 1.00 48.72 83 VAL A C 1
ATOM 650 O O . VAL A 1 83 ? -27.601 7.239 -21.894 1.00 48.72 83 VAL A O 1
ATOM 653 N N . ALA A 1 84 ? -26.213 7.161 -23.712 1.00 43.06 84 ALA A N 1
ATOM 654 C CA . ALA A 1 84 ? -26.598 8.331 -24.500 1.00 43.06 84 ALA A CA 1
ATOM 655 C C . ALA A 1 84 ? -26.422 9.712 -23.845 1.00 43.06 84 ALA A C 1
ATOM 657 O O . ALA A 1 84 ? -27.246 10.136 -23.044 1.00 43.06 84 ALA A O 1
ATOM 658 N N . GLU A 1 85 ? -25.368 10.417 -24.261 1.00 37.81 85 GLU A N 1
ATOM 659 C CA . GLU A 1 85 ? -25.483 11.611 -25.120 1.00 37.81 85 GLU A CA 1
ATOM 660 C C . GLU A 1 85 ? -24.313 11.623 -26.112 1.00 37.81 85 GLU A C 1
ATOM 662 O O . GLU A 1 85 ? -23.187 11.264 -25.690 1.00 37.81 85 GLU A O 1
#

Foldseek 3Di:
DVVQQQHWKWFQFCVPPNRDIFIWHFHDDDPFFTKTWHPVVVCVVCVPPPCPDDPDTDTDTDGPVRTPDMGDDDPDPDPDPPDDD

pLDDT: mean 81.99, std 15.08, range [37.81, 96.94]

Radius of gyration: 15.75 Å; chains: 1; bounding box: 51×27×37 Å

Secondary structure (DSSP, 8-state):
-GGGTTSEEEEE-TTSGGG-EEEEEEEEEETTEEEEE-HHHHHHHHTTSS----SSPPEEEEEGGG-SEEEE-------------

Sequence (85 aa):
MERLVGTNILAKVPAFKNGAMITLKLLAVEAGGIWVESQDFMEEMLAETPHTMTPRTFLLFLPFAQILAIYAIVDSPWISKRVAE